Protein AF-A0A562GGA4-F1 (afdb_monomer_lite)

Secondary structure (DSSP, 8-state):
------------------SSHHHHHHHHHHHSEEEEEETTEEEEEEEETTEEEEEETTEEEEEEEESSHHHHHHH-EETTEEHHHHGGG-EEEE-

Radius of gyration: 15.65 Å; chains: 1; bounding box: 47×31×44 Å

pLDDT: mean 85.06, std 17.07, range [41.0, 96.19]

Sequence (95 aa):
MVVIKLKTSAQQAFPEKYNALNDFYKDINTYEEISFEYCKQKFLVTYYDNKLSVAEYNKPDTEQFFKSPEDFAENFRIDNIRFQDFVTKISVLIR

Structure (mmCIF, N/CA/C/O backbone):
data_AF-A0A562GGA4-F1
#
_entry.id   AF-A0A562GGA4-F1
#
loop_
_atom_site.group_PDB
_atom_site.id
_atom_site.type_symbol
_atom_site.label_atom_id
_atom_site.label_alt_id
_atom_site.label_comp_id
_atom_site.label_asym_id
_atom_site.label_entity_id
_atom_site.label_seq_id
_atom_site.pdbx_PDB_ins_code
_atom_site.Cartn_x
_atom_site.Cartn_y
_atom_site.Cartn_z
_atom_site.occupancy
_atom_site.B_iso_or_equiv
_atom_site.auth_seq_id
_atom_site.auth_comp_id
_atom_site.auth_asym_id
_atom_site.auth_atom_id
_atom_site.pdbx_PDB_model_num
ATOM 1 N N . MET A 1 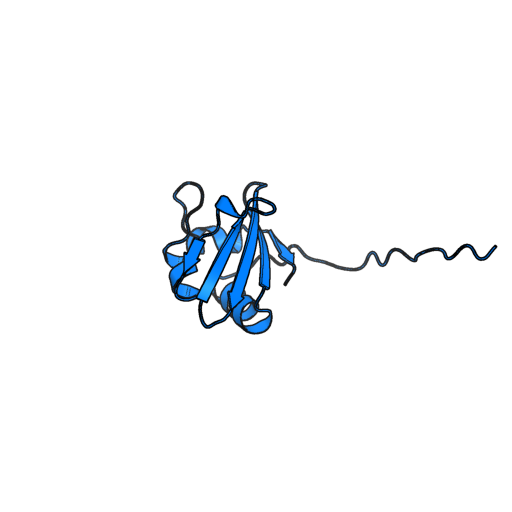1 ? 35.328 6.093 31.790 1.00 45.56 1 MET A N 1
ATOM 2 C CA . MET A 1 1 ? 33.966 5.664 31.407 1.00 45.56 1 MET A CA 1
ATOM 3 C C . MET A 1 1 ? 33.257 6.849 30.780 1.00 45.56 1 MET A C 1
ATOM 5 O O . MET A 1 1 ? 32.937 7.793 31.488 1.00 45.56 1 MET A O 1
ATOM 9 N N . VAL A 1 2 ? 33.094 6.848 29.458 1.00 43.91 2 VAL A N 1
ATOM 10 C CA . VAL A 1 2 ? 32.331 7.888 28.759 1.00 43.91 2 VAL A CA 1
ATOM 11 C C . VAL A 1 2 ? 30.909 7.369 28.620 1.00 43.91 2 VAL A C 1
ATOM 13 O O . VAL A 1 2 ? 30.662 6.415 27.889 1.00 43.91 2 VAL A O 1
ATOM 16 N N . VAL A 1 3 ? 29.986 7.960 29.373 1.00 48.75 3 VAL A N 1
ATOM 17 C CA . VAL A 1 3 ? 28.558 7.664 29.259 1.00 48.75 3 VAL A CA 1
ATOM 18 C C . VAL A 1 3 ? 28.032 8.529 28.122 1.00 48.75 3 VAL A C 1
ATOM 20 O O . VAL A 1 3 ? 27.737 9.710 28.305 1.00 48.75 3 VAL A O 1
ATOM 23 N N . ILE A 1 4 ? 27.987 7.971 26.915 1.00 54.25 4 ILE A N 1
ATOM 24 C CA . ILE A 1 4 ? 27.367 8.646 25.778 1.00 54.25 4 ILE A CA 1
ATOM 25 C C . ILE A 1 4 ? 25.860 8.576 26.023 1.00 54.25 4 ILE A C 1
ATOM 27 O O . ILE A 1 4 ? 25.224 7.550 25.788 1.00 54.25 4 ILE A O 1
ATOM 31 N N . LYS A 1 5 ? 25.283 9.659 26.555 1.00 47.78 5 LYS A N 1
ATOM 32 C CA . LYS A 1 5 ? 23.834 9.863 26.527 1.00 47.78 5 LYS A CA 1
ATOM 33 C C . LYS A 1 5 ? 23.438 9.965 25.058 1.00 47.78 5 LYS A C 1
ATOM 35 O O . LYS A 1 5 ? 23.615 11.018 24.447 1.00 47.78 5 LYS A O 1
ATOM 40 N N . LEU A 1 6 ? 22.936 8.865 24.502 1.00 47.59 6 LEU A N 1
ATOM 41 C CA . LEU A 1 6 ? 22.192 8.869 23.251 1.00 47.59 6 LEU A CA 1
ATOM 42 C C . LEU A 1 6 ? 21.053 9.870 23.438 1.00 47.59 6 LEU A C 1
ATOM 44 O O . LEU A 1 6 ? 20.107 9.627 24.186 1.00 47.59 6 LEU A O 1
ATOM 48 N N . LYS A 1 7 ? 21.200 11.049 22.829 1.00 41.00 7 LYS A N 1
ATOM 49 C CA . LYS A 1 7 ? 20.083 11.957 22.624 1.00 41.00 7 LYS A CA 1
ATOM 50 C C . LYS A 1 7 ? 19.123 11.193 21.728 1.00 41.00 7 LYS A C 1
ATOM 52 O O . LYS A 1 7 ? 19.363 11.068 20.533 1.00 41.00 7 LYS A O 1
ATOM 57 N N . THR A 1 8 ? 18.088 10.626 22.332 1.00 44.81 8 THR A N 1
ATOM 58 C CA . THR A 1 8 ? 16.896 10.183 21.629 1.00 44.81 8 THR A CA 1
ATOM 59 C C . THR A 1 8 ? 16.400 11.394 20.855 1.00 44.81 8 THR A C 1
ATOM 61 O O . THR A 1 8 ? 15.828 12.314 21.441 1.00 44.81 8 THR A O 1
ATOM 64 N N . SER A 1 9 ? 16.694 11.440 19.558 1.00 45.41 9 SER A N 1
ATOM 65 C CA . SER A 1 9 ? 16.086 12.387 18.633 1.00 45.41 9 SER A CA 1
ATOM 66 C C . SER A 1 9 ? 14.614 12.007 18.499 1.00 45.41 9 SER A C 1
ATOM 68 O O . SER A 1 9 ? 14.197 11.372 17.540 1.00 45.41 9 SER A O 1
ATOM 70 N N . ALA A 1 10 ? 13.824 12.332 19.517 1.00 60.59 10 ALA A N 1
ATOM 71 C CA . ALA A 1 10 ? 12.392 12.465 19.375 1.00 60.59 10 ALA A CA 1
ATOM 72 C C . ALA A 1 10 ? 12.150 13.828 18.723 1.00 60.59 10 ALA A C 1
ATOM 74 O O . ALA A 1 10 ? 12.150 14.840 19.415 1.00 60.59 10 ALA A O 1
ATOM 75 N N . GLN A 1 11 ? 12.035 13.831 17.395 1.00 46.28 11 GLN A N 1
ATOM 76 C CA . GLN A 1 11 ? 11.460 14.867 16.525 1.00 46.28 11 GLN A CA 1
ATOM 77 C C . GLN A 1 11 ? 11.492 14.269 15.099 1.00 46.28 11 GLN A C 1
ATOM 79 O O . GLN A 1 11 ? 12.552 13.839 14.669 1.00 46.28 11 GLN A O 1
ATOM 84 N N . GLN A 1 12 ? 10.414 14.174 14.316 1.00 41.28 12 GLN A N 1
ATOM 85 C CA . GLN A 1 12 ? 9.111 14.831 14.420 1.00 41.28 12 GLN A CA 1
ATOM 86 C C . GLN A 1 12 ? 8.174 14.269 13.325 1.00 41.28 12 GLN A C 1
ATOM 88 O O . GLN A 1 12 ? 8.662 14.098 12.220 1.00 41.28 12 GLN A O 1
ATOM 93 N N . ALA A 1 13 ? 6.893 14.029 13.672 1.00 41.56 13 ALA A N 1
ATOM 94 C CA . ALA A 1 13 ? 5.655 13.916 12.858 1.00 41.56 13 ALA A CA 1
ATOM 95 C C . ALA A 1 13 ? 5.743 13.198 11.483 1.00 41.56 13 ALA A C 1
ATOM 97 O O . ALA A 1 13 ? 6.594 13.493 10.669 1.00 41.56 13 ALA A O 1
ATOM 98 N N . PHE A 1 14 ? 4.896 12.244 11.108 1.00 43.41 14 PHE A N 1
ATOM 99 C CA . PHE A 1 14 ? 3.435 12.252 11.079 1.00 43.41 14 PHE A CA 1
ATOM 100 C C . PHE A 1 14 ? 2.965 10.798 10.844 1.00 43.41 14 PHE A C 1
ATOM 102 O O . PHE A 1 14 ? 3.677 10.057 10.169 1.00 43.41 14 PHE A O 1
ATOM 109 N N . PRO A 1 15 ? 1.741 10.373 11.210 1.00 49.00 15 PRO A N 1
ATOM 110 C CA . PRO A 1 15 ? 0.998 9.593 10.236 1.00 49.00 15 PRO A CA 1
ATOM 111 C C . PRO A 1 15 ? 0.683 10.576 9.106 1.00 49.00 15 PRO A C 1
ATOM 113 O O . PRO A 1 15 ? -0.331 11.275 9.152 1.00 49.00 15 PRO A O 1
ATOM 116 N N . GLU A 1 16 ? 1.598 10.721 8.147 1.00 68.81 16 GLU A N 1
ATOM 117 C CA . GLU A 1 16 ? 1.310 11.436 6.906 1.00 68.81 16 GLU A CA 1
ATOM 118 C C . GLU A 1 16 ? 0.401 10.496 6.131 1.00 68.81 16 GLU A C 1
ATOM 120 O O . GLU A 1 16 ? 0.812 9.700 5.295 1.00 68.81 16 GLU A O 1
ATOM 125 N N . LYS A 1 17 ? -0.860 10.473 6.564 1.00 82.94 17 LYS A N 1
ATOM 126 C CA . LYS A 1 17 ? -1.912 9.795 5.841 1.00 82.94 17 LYS A CA 1
ATOM 127 C C . LYS A 1 17 ? -1.928 10.412 4.461 1.00 82.94 17 LYS A C 1
ATOM 129 O O . LYS A 1 17 ? -1.887 11.637 4.325 1.00 82.94 17 LYS A O 1
ATOM 134 N N . TYR A 1 18 ? -2.039 9.567 3.456 1.00 90.00 18 TYR A N 1
ATOM 135 C CA . TYR A 1 18 ? -2.327 10.062 2.129 1.00 90.00 18 TYR A CA 1
ATOM 136 C C . TYR A 1 18 ? -3.678 10.770 2.135 1.00 90.00 18 TYR A C 1
ATOM 138 O O . TYR A 1 18 ? -4.643 10.301 2.736 1.00 90.00 18 TYR A O 1
ATOM 146 N N . ASN A 1 19 ? -3.751 11.926 1.483 1.00 88.00 19 ASN A N 1
ATOM 147 C CA . ASN A 1 19 ? -5.020 12.621 1.293 1.00 88.00 19 ASN A CA 1
ATOM 148 C C . ASN A 1 19 ? -5.703 12.115 0.022 1.00 88.00 19 ASN A C 1
ATOM 150 O O . ASN A 1 19 ? -6.930 12.125 -0.073 1.00 88.00 19 ASN A O 1
ATOM 154 N N . ALA A 1 20 ? -4.909 11.637 -0.936 1.00 91.75 20 ALA A N 1
ATOM 155 C CA . ALA A 1 20 ? -5.378 11.041 -2.171 1.00 91.75 20 ALA A CA 1
ATOM 156 C C . ALA A 1 20 ? -4.459 9.907 -2.638 1.00 91.75 20 ALA A C 1
ATOM 158 O O . ALA A 1 20 ? -3.285 9.838 -2.286 1.00 91.75 20 ALA A O 1
ATOM 159 N N . LEU A 1 21 ? -4.980 9.065 -3.531 1.00 93.06 21 LEU A N 1
ATOM 160 C CA . LEU A 1 21 ? -4.210 8.013 -4.201 1.00 93.06 21 LEU A CA 1
ATOM 161 C C . LEU A 1 21 ? -2.975 8.556 -4.945 1.00 93.06 21 LEU A C 1
ATOM 163 O O . LEU A 1 21 ? -1.948 7.894 -5.024 1.00 93.06 21 LEU A O 1
ATOM 167 N N . ASN A 1 22 ? -3.053 9.792 -5.438 1.00 93.56 22 ASN A N 1
ATOM 168 C CA . ASN A 1 22 ? -1.936 10.447 -6.113 1.00 93.56 22 ASN A CA 1
ATOM 169 C C . ASN A 1 22 ? -0.732 10.706 -5.189 1.00 93.56 22 ASN A C 1
ATOM 171 O O . ASN A 1 22 ? 0.391 10.792 -5.675 1.00 93.56 22 ASN A O 1
ATOM 175 N N . ASP A 1 23 ? -0.949 10.833 -3.876 1.00 92.00 23 ASP A N 1
ATOM 176 C CA . ASP A 1 23 ? 0.151 10.991 -2.919 1.00 92.00 23 ASP A CA 1
ATOM 177 C C . ASP A 1 23 ? 0.949 9.686 -2.814 1.00 92.00 23 ASP A C 1
ATOM 179 O O . ASP A 1 23 ? 2.174 9.711 -2.884 1.00 92.00 23 ASP A O 1
ATOM 183 N N . PHE A 1 24 ? 0.257 8.540 -2.783 1.00 93.00 24 PHE A N 1
ATOM 184 C CA . PHE A 1 24 ? 0.898 7.226 -2.849 1.00 93.00 24 PHE A CA 1
ATOM 185 C C . PHE A 1 24 ? 1.721 7.058 -4.130 1.00 93.00 24 PHE A C 1
ATOM 187 O O . PHE A 1 24 ? 2.864 6.619 -4.063 1.00 93.00 24 PHE A O 1
ATOM 194 N N . TYR A 1 25 ? 1.181 7.444 -5.293 1.00 93.88 25 TYR A N 1
ATOM 195 C CA . TYR A 1 25 ? 1.928 7.348 -6.549 1.00 93.88 25 TYR A CA 1
ATOM 196 C C . TYR A 1 25 ? 3.189 8.208 -6.552 1.00 93.88 25 TYR A C 1
ATOM 198 O O . TYR A 1 25 ? 4.225 7.761 -7.035 1.00 93.88 25 TYR A O 1
ATOM 206 N N . LYS A 1 26 ? 3.135 9.424 -6.004 1.00 92.31 26 LYS A N 1
ATOM 207 C CA . LYS A 1 26 ? 4.332 10.263 -5.879 1.00 92.31 26 LYS A CA 1
ATOM 208 C C . LYS A 1 26 ? 5.367 9.611 -4.976 1.00 92.31 26 LYS A C 1
ATOM 210 O O . LYS A 1 26 ? 6.528 9.533 -5.369 1.00 92.31 26 LYS A O 1
ATOM 215 N N . ASP A 1 27 ? 4.941 9.130 -3.814 1.00 92.81 27 ASP A N 1
ATOM 216 C CA . ASP A 1 27 ? 5.850 8.535 -2.845 1.00 92.81 27 ASP A CA 1
ATOM 217 C C . ASP A 1 27 ? 6.491 7.267 -3.409 1.00 92.81 27 ASP A C 1
ATOM 219 O O . ASP A 1 27 ? 7.710 7.158 -3.393 1.00 92.81 27 ASP A O 1
ATOM 223 N N . ILE A 1 28 ? 5.722 6.347 -4.000 1.00 93.75 28 ILE A N 1
ATOM 224 C CA . ILE A 1 28 ? 6.282 5.060 -4.439 1.00 93.75 28 ILE A CA 1
ATOM 225 C C . ILE A 1 28 ? 7.238 5.224 -5.624 1.00 93.75 28 ILE A C 1
ATOM 227 O O . ILE A 1 28 ? 8.206 4.484 -5.738 1.00 93.75 28 ILE A O 1
ATOM 231 N N . ASN A 1 29 ? 7.015 6.231 -6.474 1.00 91.56 29 ASN A N 1
ATOM 232 C CA . ASN A 1 29 ? 7.938 6.571 -7.559 1.00 91.56 29 ASN A CA 1
ATOM 233 C C . ASN A 1 29 ? 9.170 7.363 -7.083 1.00 91.56 29 ASN A C 1
ATOM 235 O O . ASN A 1 29 ? 10.145 7.453 -7.822 1.00 91.56 29 ASN A O 1
ATOM 239 N N . THR A 1 30 ? 9.121 7.975 -5.896 1.00 91.38 30 THR A N 1
ATOM 240 C CA . THR A 1 30 ? 10.232 8.771 -5.343 1.00 91.38 30 THR A CA 1
ATOM 241 C C . THR A 1 30 ? 11.124 7.937 -4.433 1.00 91.38 30 THR A C 1
ATOM 243 O O . THR A 1 30 ? 12.344 8.058 -4.484 1.00 91.38 30 THR A O 1
ATOM 246 N N . TYR A 1 31 ? 10.501 7.130 -3.582 1.00 92.25 31 TYR A N 1
ATOM 247 C CA . TYR A 1 31 ? 11.147 6.402 -2.502 1.00 92.25 31 TYR A CA 1
ATOM 248 C C . TYR A 1 31 ? 11.351 4.924 -2.809 1.00 92.25 31 TYR A C 1
ATOM 250 O O . TYR A 1 31 ? 12.172 4.291 -2.156 1.00 92.25 31 TYR A O 1
ATOM 258 N N . GLU A 1 32 ? 10.612 4.377 -3.781 1.00 93.12 32 GLU A N 1
ATOM 259 C CA . GLU A 1 32 ? 10.647 2.967 -4.197 1.00 93.12 32 GLU A CA 1
ATOM 260 C C . GLU A 1 32 ? 10.233 1.968 -3.102 1.00 93.12 32 GLU A C 1
ATOM 262 O O . GLU A 1 32 ? 9.796 0.872 -3.420 1.00 93.12 32 GLU A O 1
ATOM 267 N N . GLU A 1 33 ? 10.263 2.325 -1.822 1.00 93.38 33 GLU A N 1
ATOM 268 C CA . GLU A 1 33 ? 9.833 1.495 -0.705 1.00 93.38 33 GLU A CA 1
ATOM 269 C C . GLU A 1 33 ? 8.916 2.292 0.224 1.00 93.38 33 GLU A C 1
ATOM 271 O O . GLU A 1 33 ? 9.231 3.400 0.640 1.00 93.38 33 GLU A O 1
ATOM 276 N N . ILE A 1 34 ? 7.758 1.728 0.565 1.00 93.56 34 ILE A N 1
ATOM 277 C CA . ILE A 1 34 ? 6.806 2.324 1.501 1.00 93.56 34 ILE A CA 1
ATOM 278 C C . ILE A 1 34 ? 6.342 1.251 2.473 1.00 93.56 34 ILE A C 1
ATOM 280 O O . ILE A 1 34 ? 5.836 0.203 2.080 1.00 93.56 34 ILE A O 1
ATOM 284 N N . SER A 1 35 ? 6.424 1.543 3.767 1.00 92.94 35 SER A N 1
ATOM 285 C CA . SER A 1 35 ? 5.751 0.753 4.795 1.00 92.94 35 SER A CA 1
ATOM 286 C C . SER A 1 35 ? 4.503 1.473 5.276 1.00 92.94 35 SER A C 1
ATOM 288 O O . SER A 1 35 ? 4.574 2.634 5.683 1.00 92.94 35 SER A O 1
ATOM 290 N N . PHE A 1 36 ? 3.369 0.780 5.316 1.00 93.38 36 PHE A N 1
ATOM 291 C CA . PHE A 1 36 ? 2.124 1.334 5.845 1.00 93.38 36 PHE A CA 1
ATOM 292 C C . PHE A 1 36 ? 1.408 0.364 6.783 1.00 93.38 36 PHE A C 1
ATOM 294 O O . PHE A 1 36 ? 1.596 -0.850 6.735 1.00 93.38 36 PHE A O 1
ATOM 301 N N . GLU A 1 37 ? 0.559 0.911 7.648 1.00 93.00 37 GLU A N 1
ATOM 302 C CA . GLU A 1 37 ? -0.331 0.151 8.519 1.00 93.00 37 GLU A CA 1
ATOM 303 C C . GLU A 1 37 ? -1.797 0.383 8.142 1.00 93.00 37 GLU A C 1
ATOM 305 O O . GLU A 1 37 ? -2.237 1.521 7.956 1.00 93.00 37 GLU A O 1
ATOM 310 N N . TYR A 1 38 ? -2.567 -0.701 8.083 1.00 91.81 38 TYR A N 1
ATOM 311 C CA . TYR A 1 38 ? -4.018 -0.687 7.931 1.00 91.81 38 TYR A CA 1
ATOM 312 C C . TYR A 1 38 ? -4.633 -1.795 8.795 1.00 91.81 38 TYR A C 1
ATOM 314 O O . TYR A 1 38 ? -4.142 -2.918 8.803 1.00 91.81 38 TYR A O 1
ATOM 322 N N . CYS A 1 39 ? -5.677 -1.490 9.574 1.00 89.62 39 CYS A N 1
ATOM 323 C CA . CYS A 1 39 ? -6.340 -2.458 10.468 1.00 89.62 39 CYS A CA 1
ATOM 324 C C . CYS A 1 39 ? -5.386 -3.254 11.396 1.00 89.62 39 CYS A C 1
ATOM 326 O O . CYS A 1 39 ? -5.624 -4.427 11.673 1.00 89.62 39 CYS A O 1
ATOM 328 N N . LYS A 1 40 ? -4.323 -2.615 11.919 1.00 88.62 40 LYS A N 1
ATOM 329 C CA . LYS A 1 40 ? -3.243 -3.233 12.731 1.00 88.62 40 LYS A CA 1
ATOM 330 C C . LYS A 1 40 ? -2.353 -4.235 11.982 1.00 88.62 40 LYS A C 1
ATOM 332 O O . LYS A 1 40 ? -1.486 -4.853 12.599 1.00 88.62 40 LYS A O 1
ATOM 337 N N . GLN A 1 41 ? -2.544 -4.395 10.678 1.00 91.81 41 GLN A N 1
ATOM 338 C CA . GLN A 1 41 ? -1.635 -5.130 9.810 1.00 91.81 41 GLN A CA 1
ATOM 339 C C . GLN A 1 41 ? -0.651 -4.155 9.178 1.00 91.81 41 GLN A C 1
ATOM 341 O O . GLN A 1 41 ? -1.025 -3.061 8.753 1.00 91.81 41 GLN A O 1
ATOM 346 N N . LYS A 1 42 ? 0.616 -4.559 9.133 1.00 94.50 42 LYS A N 1
ATOM 347 C CA . LYS A 1 42 ? 1.691 -3.789 8.514 1.00 94.50 42 LYS A CA 1
ATOM 348 C C . LYS A 1 42 ? 2.043 -4.418 7.185 1.00 94.50 42 LYS A C 1
ATOM 350 O O . LYS A 1 42 ? 2.195 -5.636 7.114 1.00 94.50 42 LYS A O 1
ATOM 355 N N . PHE A 1 43 ? 2.213 -3.579 6.183 1.00 94.88 43 PHE A N 1
ATOM 356 C CA . PHE A 1 43 ? 2.562 -3.974 4.833 1.00 94.88 43 PHE A CA 1
ATOM 357 C C . PHE A 1 43 ? 3.830 -3.247 4.417 1.00 94.88 43 PHE A C 1
ATOM 359 O O . PHE A 1 43 ? 4.016 -2.076 4.757 1.00 94.88 43 PHE A O 1
ATOM 366 N N . LEU A 1 44 ? 4.680 -3.961 3.693 1.00 94.75 44 LEU A N 1
ATOM 367 C CA . LEU A 1 44 ? 5.819 -3.410 2.983 1.00 94.75 44 LEU A CA 1
ATOM 368 C C . LEU A 1 44 ? 5.486 -3.441 1.498 1.00 94.75 44 LEU A C 1
ATOM 370 O O . LEU A 1 44 ? 5.108 -4.492 0.986 1.00 94.75 44 LEU A O 1
ATOM 374 N N . VAL A 1 45 ? 5.601 -2.293 0.845 1.00 95.44 45 VAL A N 1
ATOM 375 C CA . VAL A 1 45 ? 5.451 -2.132 -0.596 1.00 95.44 45 VAL A CA 1
ATOM 376 C C . VAL A 1 45 ? 6.795 -1.729 -1.162 1.00 95.44 45 VAL A C 1
ATOM 378 O O . VAL A 1 45 ? 7.376 -0.756 -0.691 1.00 95.44 45 VAL A O 1
ATOM 381 N N . THR A 1 46 ? 7.255 -2.429 -2.189 1.00 95.00 46 THR A N 1
ATOM 382 C CA . THR A 1 46 ? 8.515 -2.126 -2.865 1.00 95.00 46 THR A CA 1
ATOM 383 C C . THR A 1 46 ? 8.277 -2.065 -4.368 1.00 95.00 46 THR A C 1
ATOM 385 O O . THR A 1 46 ? 7.624 -2.934 -4.939 1.00 95.00 46 THR A O 1
ATOM 388 N N . TYR A 1 47 ? 8.796 -1.039 -5.024 1.00 95.44 47 TYR A N 1
ATOM 389 C CA . TYR A 1 47 ? 8.731 -0.816 -6.455 1.00 95.44 47 TYR A CA 1
ATOM 390 C C . TYR A 1 47 ? 10.133 -0.940 -7.047 1.00 95.44 47 TYR A C 1
ATOM 392 O O . TYR A 1 47 ? 11.008 -0.131 -6.770 1.00 95.44 47 TYR A O 1
ATOM 400 N N . TYR A 1 48 ? 10.355 -1.986 -7.836 1.00 92.31 48 TYR A N 1
ATOM 401 C CA . TYR A 1 48 ? 11.642 -2.299 -8.454 1.00 92.31 48 TYR A CA 1
ATOM 402 C C . TYR A 1 48 ? 11.420 -3.000 -9.794 1.00 92.31 48 TYR A C 1
ATOM 404 O O . TYR A 1 48 ? 10.397 -3.649 -10.002 1.00 92.31 48 TYR A O 1
ATOM 412 N N . ASP A 1 49 ? 12.360 -2.869 -10.733 1.00 90.06 49 ASP A N 1
ATOM 413 C CA . ASP A 1 49 ? 12.276 -3.507 -12.060 1.00 90.06 49 ASP A CA 1
ATOM 414 C C . ASP A 1 49 ? 10.933 -3.270 -12.793 1.00 90.06 49 ASP A C 1
ATOM 416 O O . ASP A 1 49 ? 10.420 -4.148 -13.494 1.00 90.06 49 ASP A O 1
ATOM 420 N N . ASN A 1 50 ? 10.350 -2.074 -12.633 1.00 88.94 50 ASN A N 1
ATOM 421 C CA . ASN A 1 50 ? 9.015 -1.714 -13.133 1.00 88.94 50 ASN A CA 1
ATOM 422 C C . ASN A 1 50 ? 7.899 -2.658 -12.648 1.00 88.94 50 ASN A C 1
ATOM 424 O O . ASN A 1 50 ? 6.957 -2.949 -13.384 1.00 88.94 50 ASN A O 1
ATOM 428 N N . LYS A 1 51 ? 8.019 -3.178 -11.427 1.00 93.50 51 LYS A N 1
ATOM 429 C CA . LYS A 1 51 ? 7.032 -4.025 -10.758 1.00 93.50 51 LYS A CA 1
ATOM 430 C C . LYS A 1 51 ? 6.882 -3.577 -9.321 1.00 93.50 51 LYS A C 1
ATOM 432 O O . LYS A 1 51 ? 7.825 -3.090 -8.710 1.00 93.50 51 LYS A O 1
ATOM 437 N N . LEU A 1 52 ? 5.692 -3.772 -8.777 1.00 95.94 52 LEU A N 1
ATOM 438 C CA . LEU A 1 52 ? 5.410 -3.487 -7.380 1.00 95.94 52 LEU A CA 1
ATOM 439 C C . LEU A 1 52 ? 5.192 -4.807 -6.646 1.00 95.94 52 LEU A C 1
ATOM 441 O O . LEU A 1 52 ? 4.333 -5.591 -7.045 1.00 95.94 52 LEU A O 1
ATOM 445 N N . SER A 1 53 ? 5.964 -5.064 -5.595 1.00 95.75 53 SER A N 1
ATOM 446 C CA . SER A 1 53 ? 5.691 -6.136 -4.644 1.00 95.75 53 SER A CA 1
ATOM 447 C C . SER A 1 53 ? 5.080 -5.570 -3.369 1.00 95.75 53 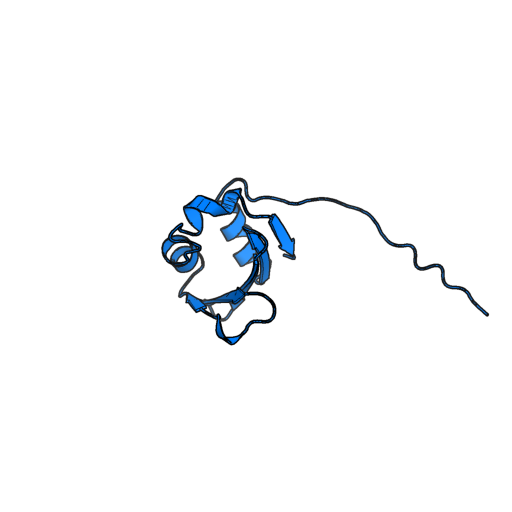SER A C 1
ATOM 449 O O . SER A 1 53 ? 5.381 -4.454 -2.948 1.00 95.75 53 SER A O 1
ATOM 451 N N . VAL A 1 54 ? 4.174 -6.330 -2.767 1.00 96.12 54 VAL A N 1
ATOM 452 C CA . VAL A 1 54 ? 3.611 -6.034 -1.450 1.00 96.12 54 VAL A CA 1
ATOM 453 C C . VAL A 1 54 ? 3.587 -7.305 -0.626 1.00 96.12 54 VAL A C 1
ATOM 455 O O . VAL A 1 54 ? 3.155 -8.345 -1.116 1.00 96.12 54 VAL A O 1
ATOM 458 N N . ALA A 1 55 ? 4.000 -7.225 0.631 1.00 95.31 55 ALA A N 1
ATOM 459 C CA . ALA A 1 55 ? 3.902 -8.331 1.574 1.00 95.31 55 ALA A CA 1
ATOM 460 C C . ALA A 1 55 ? 3.475 -7.825 2.954 1.00 95.31 55 ALA A C 1
ATOM 462 O O . ALA A 1 55 ? 3.776 -6.692 3.342 1.00 95.31 55 ALA A O 1
ATOM 463 N N . GLU A 1 56 ? 2.793 -8.669 3.729 1.00 94.50 56 GLU A N 1
ATOM 464 C CA . GLU A 1 56 ? 2.647 -8.421 5.161 1.00 94.50 56 GLU A CA 1
ATOM 465 C C . GLU A 1 56 ? 4.027 -8.475 5.837 1.00 94.50 56 GLU A C 1
ATOM 467 O O . GLU A 1 56 ? 4.860 -9.347 5.569 1.00 94.50 56 GLU A O 1
ATOM 472 N N . TYR A 1 57 ? 4.264 -7.548 6.762 1.00 89.31 57 TYR A N 1
ATOM 473 C CA . TYR A 1 57 ? 5.518 -7.465 7.500 1.00 89.31 57 TYR A CA 1
ATOM 474 C C . TYR A 1 57 ? 5.82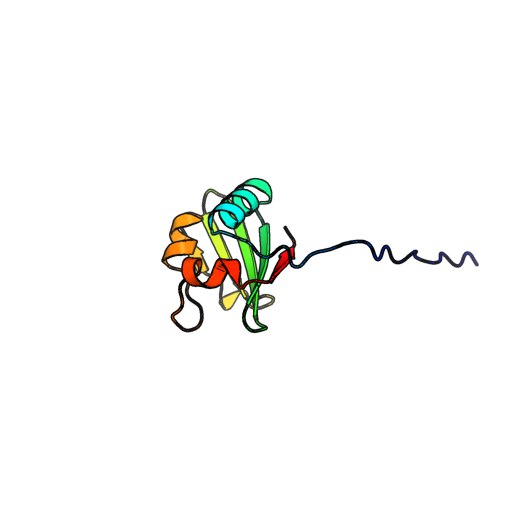0 -8.786 8.229 1.00 89.31 57 TYR A C 1
ATOM 476 O O . TYR A 1 57 ? 4.964 -9.323 8.936 1.00 89.31 57 TYR A O 1
ATOM 484 N N . ASN A 1 58 ? 7.05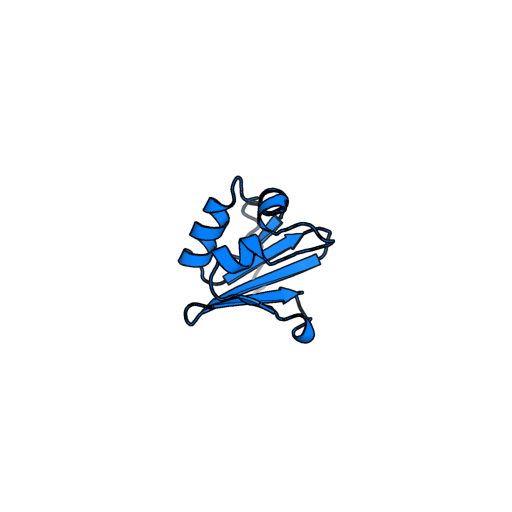0 -9.294 8.081 1.00 87.31 58 ASN A N 1
ATOM 485 C CA . ASN A 1 58 ? 7.507 -10.604 8.578 1.00 87.31 58 ASN A CA 1
ATOM 486 C C . ASN A 1 58 ? 6.747 -11.830 8.030 1.00 87.31 58 ASN A C 1
ATOM 488 O O . ASN A 1 58 ? 6.829 -12.906 8.625 1.00 87.31 58 ASN A O 1
ATOM 492 N N . LYS A 1 59 ? 6.026 -11.703 6.910 1.00 92.81 59 LYS A N 1
ATOM 493 C CA . LYS A 1 59 ? 5.339 -12.823 6.250 1.00 92.81 59 LYS A CA 1
ATOM 494 C C . LYS A 1 59 ? 5.620 -12.834 4.740 1.00 92.81 59 LYS A C 1
ATOM 496 O O . LYS A 1 59 ? 4.740 -12.476 3.954 1.00 92.81 59 LYS A O 1
ATOM 501 N N . PRO A 1 60 ? 6.819 -13.257 4.309 1.00 88.56 60 PRO A N 1
ATOM 502 C CA . PRO A 1 60 ? 7.178 -13.280 2.889 1.00 88.56 60 PRO A CA 1
ATOM 503 C C . PRO A 1 60 ? 6.247 -14.172 2.051 1.00 88.56 60 PRO A C 1
ATOM 505 O O . PRO A 1 60 ? 6.018 -13.885 0.886 1.00 88.56 60 PRO A O 1
ATOM 508 N N . ASP A 1 61 ? 5.617 -15.190 2.646 1.00 91.75 61 ASP A N 1
ATOM 509 C CA . ASP A 1 61 ? 4.648 -16.060 1.960 1.00 91.75 61 ASP A CA 1
ATOM 510 C C . ASP A 1 61 ? 3.374 -15.331 1.488 1.00 91.75 61 ASP A C 1
ATOM 512 O O . ASP A 1 61 ? 2.582 -15.884 0.729 1.00 91.75 61 ASP A O 1
ATOM 516 N N . THR A 1 62 ? 3.153 -14.096 1.953 1.00 92.31 62 THR A N 1
ATOM 517 C CA . THR A 1 62 ? 2.021 -13.241 1.552 1.00 92.31 62 THR A CA 1
ATOM 518 C C . THR A 1 62 ? 2.373 -12.274 0.424 1.00 92.31 62 THR A C 1
ATOM 520 O O . THR A 1 62 ? 1.547 -11.428 0.067 1.00 92.31 62 THR A O 1
ATOM 523 N N . GLU A 1 63 ? 3.591 -12.379 -0.118 1.00 94.88 63 GLU A N 1
ATOM 524 C CA . GLU A 1 63 ? 4.069 -11.507 -1.178 1.00 94.88 63 GLU A CA 1
ATOM 525 C C . GLU A 1 63 ? 3.204 -11.639 -2.437 1.00 94.88 63 GLU A C 1
ATOM 527 O O . GLU A 1 63 ? 2.938 -12.727 -2.952 1.00 94.88 63 GLU A O 1
ATOM 532 N N . GLN A 1 64 ? 2.753 -10.493 -2.929 1.00 95.44 64 GLN A N 1
ATOM 533 C CA . GLN A 1 64 ? 1.986 -10.354 -4.155 1.00 95.44 64 GLN A CA 1
ATOM 534 C C . GLN A 1 64 ? 2.698 -9.377 -5.077 1.00 95.44 64 GLN A C 1
ATOM 536 O O . GLN A 1 64 ? 3.249 -8.373 -4.627 1.00 95.44 64 GLN A O 1
ATOM 541 N N . PHE A 1 65 ? 2.644 -9.659 -6.375 1.00 95.50 65 PHE A N 1
ATOM 542 C CA . PHE A 1 65 ? 3.289 -8.854 -7.403 1.00 95.50 65 PHE A CA 1
ATOM 543 C C . PHE A 1 65 ? 2.258 -8.204 -8.310 1.00 95.50 65 PHE A C 1
ATOM 545 O O . PHE A 1 65 ? 1.297 -8.842 -8.742 1.00 95.50 65 PHE A O 1
ATOM 552 N N . PHE A 1 66 ? 2.531 -6.957 -8.655 1.00 96.19 66 PHE A N 1
ATOM 553 C CA . PHE A 1 66 ? 1.720 -6.120 -9.517 1.00 96.19 66 PHE A CA 1
ATOM 554 C C . PHE A 1 66 ? 2.594 -5.529 -10.615 1.00 96.19 66 PHE A C 1
ATOM 556 O O . PHE A 1 66 ? 3.795 -5.299 -10.441 1.00 96.19 66 PHE A O 1
ATOM 563 N N . LYS A 1 67 ? 1.989 -5.305 -11.779 1.00 94.62 67 LYS A N 1
ATOM 564 C CA . LYS A 1 67 ? 2.713 -4.817 -12.963 1.00 94.62 67 LYS A CA 1
ATOM 565 C C . LYS A 1 67 ? 3.074 -3.340 -12.865 1.00 94.62 67 LYS A C 1
ATOM 567 O O . LYS A 1 67 ? 3.962 -2.898 -13.579 1.00 94.62 67 LYS A O 1
ATOM 572 N N . SER A 1 68 ? 2.363 -2.586 -12.034 1.00 93.69 68 SER A N 1
ATOM 573 C CA . SER A 1 68 ? 2.595 -1.164 -11.806 1.00 93.69 68 SER A CA 1
ATOM 574 C C . SER A 1 68 ? 1.914 -0.707 -10.505 1.00 93.69 68 SER A C 1
ATOM 576 O O . SER A 1 68 ? 1.091 -1.446 -9.950 1.00 93.69 68 SER A O 1
ATOM 578 N N . PRO A 1 69 ? 2.216 0.506 -10.009 1.00 93.75 69 PRO A N 1
ATOM 579 C CA . PRO A 1 69 ? 1.498 1.101 -8.883 1.00 93.75 69 PRO A CA 1
ATOM 580 C C . PRO A 1 69 ? -0.015 1.232 -9.102 1.00 93.75 69 PRO A C 1
ATOM 582 O O . PRO A 1 69 ? -0.791 1.073 -8.160 1.00 93.75 69 PRO A O 1
ATOM 585 N N . GLU A 1 70 ? -0.451 1.487 -10.334 1.00 93.94 70 GLU A N 1
ATOM 586 C CA . GLU A 1 70 ? -1.866 1.566 -10.705 1.00 93.94 70 GLU A CA 1
ATOM 587 C C . GLU A 1 70 ? -2.540 0.190 -10.646 1.00 93.94 70 GLU A C 1
ATOM 589 O O . GLU A 1 70 ? -3.611 0.054 -10.055 1.00 93.94 70 GLU A O 1
ATOM 594 N N . ASP A 1 71 ? -1.883 -0.847 -11.179 1.00 95.25 71 ASP A N 1
ATOM 595 C CA . ASP A 1 71 ? -2.358 -2.235 -11.106 1.00 95.25 71 ASP A CA 1
ATOM 596 C C . ASP A 1 71 ? -2.518 -2.693 -9.646 1.00 95.25 71 ASP A C 1
ATOM 598 O O . ASP A 1 71 ? -3.513 -3.329 -9.293 1.00 95.25 71 ASP A O 1
ATOM 602 N N . PHE A 1 72 ? -1.587 -2.293 -8.774 1.00 95.62 72 PHE A N 1
ATOM 603 C CA . PHE A 1 72 ? -1.700 -2.484 -7.328 1.00 95.62 72 PHE A CA 1
ATOM 604 C C . PHE A 1 72 ? -2.918 -1.761 -6.745 1.00 95.62 72 PHE A C 1
ATOM 606 O O . PHE A 1 72 ? -3.711 -2.374 -6.028 1.00 95.62 72 PHE A O 1
ATOM 613 N N . ALA A 1 73 ? -3.116 -0.483 -7.072 1.00 94.25 73 ALA A N 1
ATOM 614 C CA . ALA A 1 73 ? -4.218 0.304 -6.526 1.00 94.25 73 ALA A CA 1
ATOM 615 C C . ALA A 1 73 ? -5.610 -0.254 -6.890 1.00 94.25 73 ALA A C 1
ATOM 617 O O . ALA A 1 73 ? -6.555 -0.153 -6.094 1.00 94.25 73 ALA A O 1
ATOM 618 N N . GLU A 1 74 ? -5.734 -0.849 -8.078 1.00 94.25 74 GLU A N 1
ATOM 619 C CA . GLU A 1 74 ? -6.974 -1.430 -8.593 1.00 94.25 74 GLU A CA 1
ATOM 620 C C . GLU A 1 74 ? -7.244 -2.854 -8.085 1.00 94.25 74 GLU A C 1
ATOM 622 O O . GLU A 1 74 ? -8.4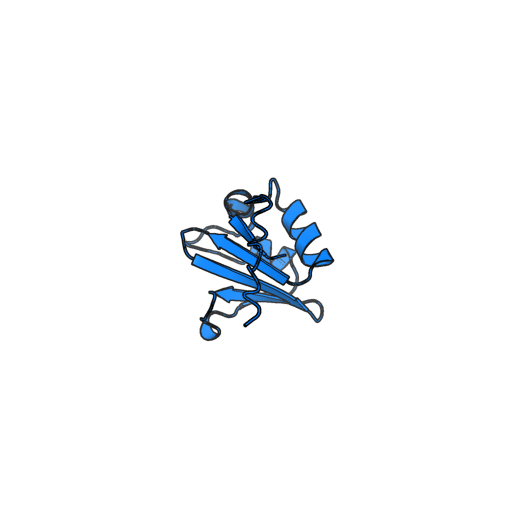05 -3.198 -7.819 1.00 94.25 74 GLU A O 1
ATOM 627 N N . ASN A 1 75 ? -6.197 -3.676 -7.940 1.00 94.69 75 ASN A N 1
ATOM 628 C CA . ASN A 1 75 ? -6.331 -5.114 -7.688 1.00 94.69 75 ASN A CA 1
ATOM 629 C C . ASN A 1 75 ? -6.020 -5.543 -6.253 1.00 94.69 75 ASN A C 1
ATOM 631 O O . ASN A 1 75 ? -6.603 -6.531 -5.796 1.00 94.69 75 ASN A O 1
ATOM 635 N N . PHE A 1 76 ? -5.147 -4.832 -5.533 1.00 94.75 76 PHE A N 1
ATOM 636 C CA . PHE A 1 76 ? -4.834 -5.175 -4.150 1.00 94.75 76 PHE A CA 1
ATOM 637 C C . PHE A 1 76 ? -6.050 -4.935 -3.257 1.00 94.75 76 PHE A C 1
ATOM 639 O O . PHE A 1 76 ? -6.679 -3.870 -3.294 1.00 94.75 76 PHE A O 1
ATOM 646 N N . ARG A 1 77 ? -6.394 -5.946 -2.453 1.00 93.94 77 ARG A N 1
ATOM 647 C CA . ARG A 1 77 ? -7.563 -5.923 -1.573 1.00 93.94 77 ARG A CA 1
ATOM 648 C C . ARG A 1 77 ? -7.213 -6.395 -0.171 1.00 93.94 77 ARG A C 1
ATOM 650 O O . ARG A 1 77 ? -6.528 -7.398 -0.007 1.00 93.94 77 ARG A O 1
ATOM 657 N N . ILE A 1 78 ? -7.784 -5.718 0.820 1.00 91.19 78 ILE A N 1
ATOM 658 C CA . ILE A 1 78 ? -7.828 -6.160 2.218 1.00 91.19 78 ILE A CA 1
ATOM 659 C C . ILE A 1 78 ? -9.300 -6.214 2.611 1.00 91.19 78 ILE A C 1
ATOM 661 O O . ILE A 1 78 ? -10.025 -5.246 2.388 1.00 91.19 78 ILE A O 1
ATOM 665 N N . ASP A 1 79 ? -9.762 -7.352 3.135 1.00 88.38 79 ASP A N 1
ATOM 666 C CA . ASP A 1 79 ? -11.169 -7.567 3.510 1.00 88.38 79 ASP A CA 1
ATOM 667 C C . ASP A 1 79 ? -12.164 -7.181 2.396 1.00 88.38 79 ASP A C 1
ATOM 669 O O . ASP A 1 79 ? -13.209 -6.578 2.636 1.00 88.38 79 ASP A O 1
ATOM 673 N N . ASN A 1 80 ? -11.823 -7.514 1.144 1.00 89.81 80 ASN A N 1
ATOM 674 C CA . ASN A 1 80 ? -12.592 -7.190 -0.067 1.00 89.81 80 ASN A CA 1
ATOM 675 C C . ASN A 1 80 ? -12.696 -5.682 -0.408 1.00 89.81 80 ASN A C 1
ATOM 677 O O . ASN A 1 80 ? -13.434 -5.305 -1.318 1.00 89.81 80 ASN A O 1
ATOM 681 N N . ILE A 1 81 ? -11.935 -4.817 0.268 1.00 93.31 81 ILE A N 1
ATOM 682 C CA . ILE A 1 81 ? -11.822 -3.379 -0.018 1.00 93.31 81 ILE A CA 1
ATOM 683 C C . ILE A 1 81 ? -10.563 -3.149 -0.855 1.00 93.31 81 ILE A C 1
ATOM 685 O O . ILE A 1 81 ? -9.493 -3.630 -0.490 1.00 93.31 81 ILE A O 1
ATOM 689 N N . ARG A 1 82 ? -10.666 -2.420 -1.973 1.00 93.94 82 ARG A N 1
ATOM 690 C CA . ARG A 1 82 ? -9.508 -2.116 -2.834 1.00 93.94 82 ARG A CA 1
ATOM 691 C C . ARG A 1 82 ? -8.614 -1.057 -2.199 1.00 93.94 82 ARG A C 1
ATOM 693 O O . ARG A 1 82 ? -9.121 -0.166 -1.519 1.00 93.94 82 ARG A O 1
ATOM 700 N N . PHE A 1 83 ? -7.316 -1.099 -2.492 1.00 94.06 83 PHE A N 1
ATOM 701 C CA . PHE A 1 83 ? -6.345 -0.121 -1.988 1.00 94.06 83 PHE A CA 1
ATOM 702 C C . PHE A 1 83 ? -6.775 1.327 -2.217 1.00 94.06 83 PHE A C 1
ATOM 704 O O . PHE A 1 83 ? -6.804 2.115 -1.274 1.00 94.06 83 PHE A O 1
ATOM 711 N N . GLN A 1 84 ? -7.207 1.664 -3.434 1.00 93.94 84 GLN A N 1
ATOM 712 C CA . GLN A 1 84 ? -7.700 3.008 -3.757 1.00 93.94 84 GLN A CA 1
ATOM 713 C C . GLN A 1 84 ? -8.840 3.504 -2.845 1.00 93.94 84 GLN A C 1
ATOM 715 O O . GLN A 1 84 ? -8.951 4.704 -2.608 1.00 93.94 84 GLN A O 1
ATOM 720 N N . ASP A 1 85 ? -9.655 2.596 -2.295 1.00 93.00 85 ASP A N 1
ATOM 721 C CA . ASP A 1 85 ? -10.803 2.920 -1.440 1.00 93.00 85 ASP A CA 1
ATOM 722 C C . ASP A 1 85 ? -10.399 3.117 0.043 1.00 93.00 85 ASP A C 1
ATOM 724 O O . ASP A 1 85 ? -11.174 3.661 0.842 1.00 93.00 85 ASP A O 1
ATOM 728 N N . PHE A 1 86 ? -9.194 2.686 0.443 1.00 93.38 86 PHE A N 1
ATOM 729 C CA . PHE A 1 86 ? -8.694 2.817 1.818 1.00 93.38 86 PHE A CA 1
ATOM 730 C C . PHE A 1 86 ? -7.342 3.527 1.954 1.00 93.38 86 PHE A C 1
ATOM 732 O O . PHE A 1 86 ? -6.916 3.756 3.083 1.00 93.38 86 PHE A O 1
ATOM 739 N N . VAL A 1 87 ? -6.692 3.930 0.860 1.00 93.50 87 VAL A N 1
ATOM 740 C CA . VAL A 1 87 ? -5.375 4.595 0.864 1.00 93.50 87 VAL A CA 1
ATOM 741 C C . VAL A 1 87 ? -5.326 5.804 1.805 1.00 93.50 87 VAL A C 1
ATOM 743 O O . VAL A 1 87 ? -4.341 6.012 2.501 1.00 93.50 87 VAL A O 1
ATOM 746 N N . THR A 1 88 ? -6.427 6.548 1.932 1.00 93.31 88 THR A N 1
ATOM 747 C CA . THR A 1 88 ? -6.523 7.716 2.826 1.00 93.31 88 THR A CA 1
ATOM 748 C C . THR A 1 88 ? -6.687 7.371 4.308 1.00 93.31 88 THR A C 1
ATOM 750 O O . THR A 1 88 ? -6.635 8.233 5.189 1.00 93.31 88 THR A O 1
ATOM 753 N N . LYS A 1 89 ? -6.908 6.090 4.606 1.00 92.19 89 LYS A N 1
ATOM 754 C CA . LYS A 1 89 ? -7.089 5.550 5.955 1.00 92.19 89 LYS A CA 1
ATOM 755 C C . LYS A 1 89 ? -5.823 4.883 6.486 1.00 92.19 89 LYS A C 1
ATOM 757 O O . LYS A 1 89 ? -5.791 4.585 7.680 1.00 92.19 89 LYS A O 1
ATOM 762 N N . ILE A 1 90 ? -4.815 4.649 5.642 1.00 91.62 90 ILE A N 1
ATOM 763 C CA . ILE A 1 90 ? -3.563 4.017 6.065 1.00 91.62 90 ILE A CA 1
ATOM 764 C C . ILE A 1 90 ? -2.729 4.979 6.906 1.00 91.62 90 ILE A C 1
ATOM 766 O O . ILE A 1 90 ? -2.820 6.200 6.767 1.00 91.62 90 ILE A O 1
ATOM 770 N N . SER A 1 91 ? -1.882 4.415 7.756 1.00 92.31 91 SER A N 1
ATOM 771 C CA . SER A 1 91 ? -0.821 5.155 8.434 1.00 92.31 91 SER A CA 1
ATOM 772 C C . SER A 1 91 ? 0.503 4.826 7.757 1.00 92.31 91 SER A C 1
ATOM 774 O O . SER A 1 91 ? 0.975 3.697 7.872 1.00 92.31 91 SER A O 1
ATOM 776 N N . VAL A 1 92 ? 1.099 5.787 7.049 1.00 90.88 92 VAL A N 1
ATOM 777 C CA . VAL A 1 92 ? 2.444 5.628 6.477 1.00 90.88 92 VAL A CA 1
ATOM 778 C C . VAL A 1 92 ? 3.457 5.616 7.620 1.00 90.88 92 VAL A C 1
ATOM 780 O O . VAL A 1 92 ? 3.434 6.491 8.485 1.00 90.88 92 VAL A O 1
ATOM 783 N N . LEU A 1 93 ? 4.298 4.585 7.653 1.00 88.94 93 LEU A N 1
ATOM 784 C CA . LEU A 1 93 ? 5.298 4.354 8.696 1.00 88.94 93 LEU A CA 1
ATOM 785 C C . LEU A 1 93 ? 6.703 4.725 8.219 1.00 88.94 93 LEU A C 1
ATOM 787 O O . LEU A 1 93 ? 7.467 5.306 8.986 1.00 88.94 93 LEU A O 1
ATOM 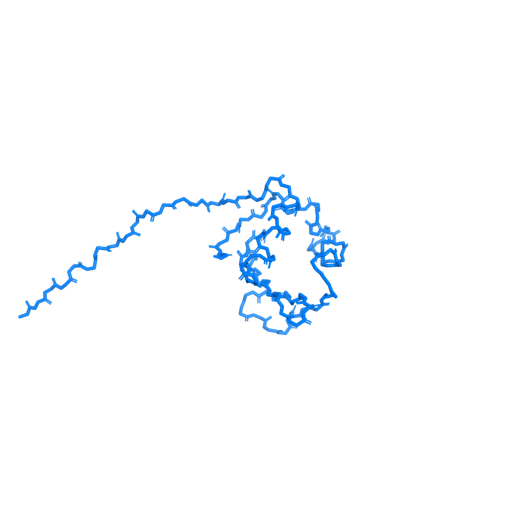791 N N . ILE A 1 94 ? 7.041 4.347 6.981 1.00 85.69 94 ILE A N 1
ATOM 792 C CA . ILE A 1 94 ? 8.351 4.549 6.349 1.00 85.69 94 ILE A CA 1
ATOM 793 C C . ILE A 1 94 ? 8.119 4.824 4.862 1.00 85.69 94 ILE A C 1
ATOM 795 O O . ILE A 1 94 ? 7.210 4.242 4.270 1.00 85.69 94 ILE A O 1
ATOM 799 N N . ARG A 1 95 ? 8.932 5.717 4.311 1.00 82.38 95 ARG A N 1
ATOM 800 C CA . ARG A 1 95 ? 9.134 6.039 2.900 1.00 82.38 95 ARG A CA 1
ATOM 801 C C . ARG A 1 95 ? 10.574 6.529 2.785 1.00 82.38 95 ARG A C 1
ATOM 803 O O . ARG A 1 95 ? 11.039 7.142 3.778 1.00 82.38 95 ARG A O 1
#

Foldseek 3Di:
DDDPPPPPPPDDDDLPQDPALVVVVVCCVVPQWWWKDDPNWIKIWGQDPQKIWIATPPCCVRIDIANHSVRQQAPPDDPNHGCRRCSNVMRTDDD